Protein AF-A0AA39SVF9-F1 (afdb_monomer)

Radius of gyration: 16.46 Å; Cα contacts (8 Å, |Δi|>4): 107; chains: 1; bounding box: 56×29×40 Å

Structure (mmCIF, N/CA/C/O backbone):
data_AF-A0AA39SVF9-F1
#
_entry.id   AF-A0AA39SVF9-F1
#
loop_
_atom_site.group_PDB
_atom_site.id
_atom_site.type_symbol
_atom_site.label_atom_id
_atom_site.label_alt_id
_atom_site.label_comp_id
_atom_site.label_asym_id
_atom_site.label_entity_id
_atom_site.label_seq_id
_atom_site.pdbx_PDB_ins_code
_atom_site.Cartn_x
_atom_site.Cartn_y
_atom_site.Cartn_z
_atom_site.occupancy
_atom_site.B_iso_or_equiv
_atom_site.auth_seq_id
_atom_site.auth_comp_id
_atom_site.auth_asym_id
_atom_site.auth_atom_id
_atom_site.pdbx_PDB_model_num
ATOM 1 N N . MET A 1 1 ? -4.804 -17.860 -16.500 1.00 37.56 1 MET A N 1
ATOM 2 C CA . MET A 1 1 ? -4.923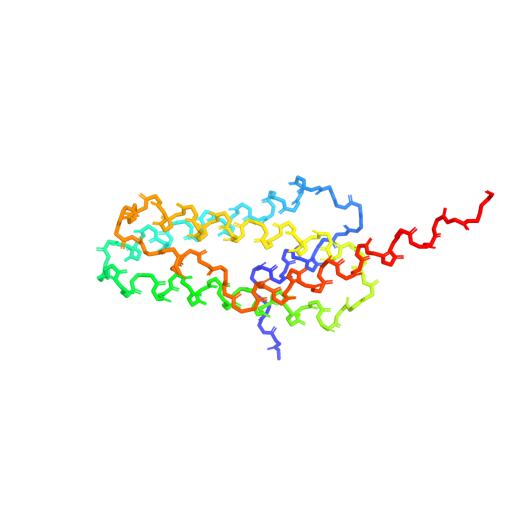 -16.396 -16.674 1.00 37.56 1 MET A CA 1
ATOM 3 C C . MET A 1 1 ? -4.624 -15.770 -15.321 1.00 37.56 1 MET A C 1
ATOM 5 O O . MET A 1 1 ? -5.399 -15.989 -14.403 1.00 37.56 1 MET A O 1
ATOM 9 N N . GLN A 1 2 ? -3.466 -15.131 -15.134 1.00 46.31 2 GLN A N 1
ATOM 10 C CA . GLN A 1 2 ? -3.171 -14.451 -13.866 1.00 46.31 2 GLN A CA 1
ATOM 11 C C . GLN A 1 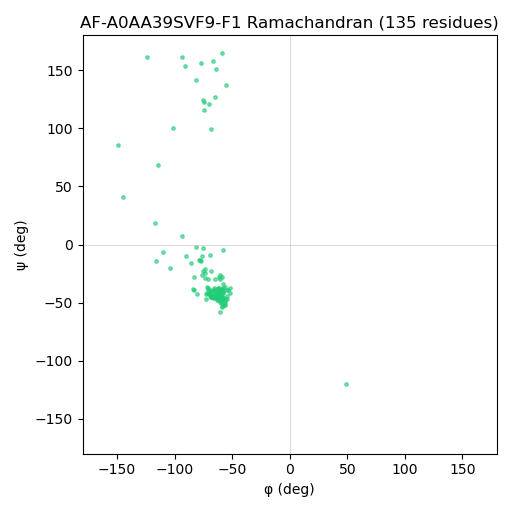2 ? -3.983 -13.152 -13.815 1.00 46.31 2 GLN A C 1
ATOM 13 O O . GLN A 1 2 ? -3.888 -12.330 -14.724 1.00 46.31 2 GLN A O 1
ATOM 18 N N . SER A 1 3 ? -4.819 -12.988 -12.792 1.00 55.19 3 SER A N 1
ATOM 19 C CA . SER A 1 3 ? -5.607 -11.772 -12.582 1.00 55.19 3 SER A CA 1
ATOM 20 C C . SER A 1 3 ? -4.679 -10.611 -12.212 1.00 55.19 3 SER A C 1
ATOM 22 O O . SER A 1 3 ? -4.245 -10.490 -11.070 1.00 55.19 3 SER A O 1
ATOM 24 N N . THR A 1 4 ? -4.338 -9.761 -13.182 1.00 67.31 4 THR A N 1
ATOM 25 C CA . THR A 1 4 ? -3.500 -8.577 -12.948 1.00 67.31 4 THR A CA 1
ATOM 26 C C . THR A 1 4 ? -4.312 -7.490 -12.242 1.00 67.31 4 THR A C 1
ATOM 28 O O . THR A 1 4 ? -5.272 -6.958 -12.809 1.00 67.31 4 THR A O 1
ATOM 31 N N . THR A 1 5 ? -3.925 -7.139 -11.013 1.00 80.81 5 THR A N 1
ATOM 32 C CA . THR A 1 5 ? -4.549 -6.053 -10.241 1.00 80.81 5 THR A CA 1
ATOM 33 C C . THR A 1 5 ? -4.288 -4.690 -10.888 1.00 80.81 5 THR A C 1
ATOM 35 O O . THR A 1 5 ? -3.340 -4.527 -11.660 1.00 80.81 5 THR A O 1
ATOM 38 N N . LYS A 1 6 ? -5.129 -3.685 -10.591 1.00 81.62 6 LYS A N 1
ATOM 39 C CA . LYS A 1 6 ? -4.942 -2.313 -11.111 1.00 81.62 6 LYS A CA 1
ATOM 40 C C . LYS A 1 6 ? -3.544 -1.775 -10.779 1.00 81.62 6 LYS A C 1
ATOM 42 O O . LYS A 1 6 ? -2.917 -1.177 -11.643 1.00 81.62 6 LYS A O 1
ATOM 47 N N . LEU A 1 7 ? -3.041 -2.074 -9.579 1.00 81.88 7 LEU A N 1
ATOM 48 C CA . LEU A 1 7 ? -1.688 -1.736 -9.137 1.00 81.88 7 LEU A CA 1
ATOM 49 C C . LEU A 1 7 ? -0.614 -2.354 -10.043 1.00 81.88 7 LEU A C 1
ATOM 51 O O . LEU A 1 7 ? 0.215 -1.634 -10.593 1.00 81.88 7 LEU A O 1
ATOM 55 N N . LYS A 1 8 ? -0.673 -3.673 -10.272 1.00 81.62 8 LYS A N 1
ATOM 56 C CA . LYS A 1 8 ? 0.269 -4.370 -11.162 1.00 81.62 8 LYS A CA 1
ATOM 57 C C . LYS A 1 8 ? 0.247 -3.804 -12.584 1.00 81.62 8 LYS A C 1
ATOM 59 O O . LYS A 1 8 ? 1.309 -3.621 -13.166 1.00 81.62 8 LYS A O 1
ATOM 64 N N . LYS A 1 9 ? -0.936 -3.475 -13.123 1.00 82.81 9 LYS A N 1
ATOM 65 C CA . LYS A 1 9 ? -1.059 -2.849 -14.454 1.00 82.81 9 LYS A CA 1
ATOM 66 C C . LYS A 1 9 ? -0.378 -1.483 -14.515 1.00 82.81 9 LYS A C 1
ATOM 68 O O . LYS A 1 9 ? 0.381 -1.237 -15.440 1.00 82.81 9 LYS A O 1
ATOM 73 N N . ILE A 1 10 ? -0.589 -0.628 -13.511 1.00 81.12 10 ILE A N 1
ATOM 74 C CA . ILE A 1 10 ? 0.036 0.704 -13.454 1.00 81.12 10 ILE A CA 1
ATOM 75 C C . ILE A 1 10 ? 1.565 0.593 -13.482 1.00 81.12 10 ILE A C 1
ATOM 77 O O . ILE A 1 10 ? 2.218 1.330 -14.221 1.00 81.12 10 ILE A O 1
ATOM 81 N N . ILE A 1 11 ? 2.127 -0.345 -12.712 1.00 79.81 11 ILE A N 1
ATOM 82 C CA . ILE A 1 11 ? 3.576 -0.568 -12.670 1.00 79.81 11 ILE A CA 1
ATOM 83 C C . ILE A 1 11 ? 4.067 -1.146 -14.004 1.00 79.81 11 ILE A C 1
ATOM 85 O O . ILE A 1 11 ? 5.046 -0.651 -14.559 1.00 79.81 11 ILE A O 1
ATOM 89 N N . GLN A 1 12 ? 3.374 -2.139 -14.561 1.00 80.44 12 GLN A N 1
ATOM 90 C CA . GLN A 1 12 ? 3.747 -2.774 -15.825 1.00 80.44 12 GLN A CA 1
ATOM 91 C C . GLN A 1 12 ? 3.712 -1.806 -17.018 1.00 80.44 12 GLN A C 1
ATOM 93 O O . GLN A 1 12 ? 4.608 -1.840 -17.860 1.00 80.44 12 GLN A O 1
ATOM 98 N N . ASP A 1 13 ? 2.717 -0.920 -17.070 1.00 78.62 13 ASP A N 1
ATOM 99 C CA . ASP A 1 13 ? 2.541 0.057 -18.149 1.00 78.62 13 ASP A CA 1
ATOM 100 C C . ASP A 1 13 ? 3.529 1.235 -18.054 1.00 78.62 13 ASP A C 1
ATOM 102 O O . ASP A 1 13 ? 3.510 2.142 -18.900 1.00 78.62 13 ASP A O 1
ATOM 106 N N . SER A 1 14 ? 4.371 1.274 -17.014 1.00 74.06 14 SER A N 1
ATOM 107 C CA . SER A 1 14 ? 5.403 2.296 -16.876 1.00 74.06 14 SER A CA 1
ATOM 108 C C . SER A 1 14 ? 6.574 2.019 -17.822 1.00 74.06 14 SER A C 1
ATOM 110 O O . SER A 1 14 ? 7.169 0.941 -17.839 1.00 74.06 14 SER A O 1
ATOM 112 N N . LYS A 1 15 ? 6.878 3.017 -18.654 1.00 71.44 15 LYS A N 1
ATOM 113 C CA . LYS A 1 15 ? 8.028 3.015 -19.564 1.00 71.44 15 LYS A CA 1
ATOM 114 C C . LYS A 1 15 ? 9.214 3.695 -18.889 1.00 71.44 15 LYS A C 1
ATOM 116 O O . LYS A 1 15 ? 9.037 4.476 -17.963 1.00 71.44 15 LYS A O 1
ATOM 121 N N . GLU A 1 16 ? 10.419 3.467 -19.390 1.00 60.41 16 GLU A N 1
ATOM 122 C CA . GLU A 1 16 ? 11.632 4.118 -18.873 1.00 60.41 16 GLU A CA 1
ATOM 123 C C . GLU A 1 16 ? 11.601 5.650 -19.001 1.00 60.41 16 GLU A C 1
ATOM 125 O O . GLU A 1 16 ? 12.119 6.361 -18.147 1.00 60.41 16 GLU A O 1
ATOM 130 N N . THR A 1 17 ? 10.878 6.164 -19.999 1.00 59.69 17 THR A N 1
ATOM 131 C CA . THR A 1 17 ? 10.641 7.599 -20.214 1.00 59.69 17 THR A CA 1
ATOM 132 C C . THR A 1 17 ? 9.517 8.183 -19.354 1.00 59.69 17 THR A C 1
ATOM 134 O O . THR A 1 17 ? 9.209 9.364 -19.480 1.00 59.69 17 THR A O 1
ATOM 137 N N . CYS A 1 18 ? 8.842 7.366 -18.543 1.00 65.88 18 CYS A N 1
ATOM 138 C CA . CYS A 1 18 ? 7.711 7.791 -17.728 1.00 65.88 18 CYS A CA 1
ATOM 139 C C . CYS A 1 18 ? 8.212 8.709 -16.605 1.00 65.88 18 CYS A C 1
ATOM 141 O O . CYS A 1 18 ? 9.059 8.319 -15.790 1.00 65.88 18 CYS A O 1
ATOM 143 N N . VAL A 1 19 ? 7.702 9.939 -16.561 1.00 72.81 19 VAL A N 1
ATOM 144 C CA . VAL A 1 19 ? 8.053 10.898 -15.509 1.00 72.81 19 VAL A CA 1
ATOM 145 C C . VAL A 1 19 ? 7.283 10.526 -14.237 1.00 72.81 19 VAL A C 1
ATOM 147 O O . VAL A 1 19 ? 6.255 9.852 -14.291 1.00 72.81 19 VAL A O 1
ATOM 150 N N . GLU A 1 20 ? 7.775 10.919 -13.061 1.00 74.44 20 GLU A N 1
ATOM 151 C CA . GLU A 1 20 ? 7.134 10.570 -11.780 1.00 74.44 20 GLU A CA 1
ATOM 152 C C . GLU A 1 20 ? 5.669 11.022 -11.712 1.00 74.44 20 GLU A C 1
ATOM 154 O O . GLU A 1 20 ? 4.813 10.284 -11.223 1.00 74.44 20 GLU A O 1
ATOM 159 N N . SER A 1 21 ? 5.368 12.186 -12.294 1.00 76.19 21 SER A N 1
ATOM 160 C CA . SER A 1 21 ? 4.017 12.737 -12.440 1.00 76.19 21 SER A CA 1
ATOM 161 C C . SER A 1 21 ? 3.066 11.815 -13.207 1.00 76.19 21 SER A C 1
ATOM 163 O O . SER A 1 21 ? 1.878 11.733 -12.893 1.00 76.19 21 SER A O 1
ATOM 165 N N . ASP A 1 22 ? 3.573 11.072 -14.190 1.00 80.00 22 ASP A N 1
ATOM 166 C CA . ASP A 1 22 ? 2.765 10.151 -14.989 1.00 80.00 22 ASP A CA 1
ATOM 167 C C . ASP A 1 22 ? 2.362 8.927 -14.158 1.00 80.00 22 ASP A C 1
ATOM 169 O O . ASP A 1 22 ? 1.242 8.431 -14.261 1.00 80.00 22 ASP A O 1
ATOM 173 N N . ILE A 1 23 ? 3.253 8.453 -13.285 1.00 80.19 23 ILE A N 1
ATOM 174 C CA . ILE A 1 23 ? 2.977 7.321 -12.391 1.00 80.19 23 ILE A CA 1
ATOM 175 C C . ILE A 1 23 ? 2.004 7.758 -11.293 1.00 80.19 23 ILE A C 1
ATOM 177 O O . ILE A 1 23 ? 1.045 7.043 -11.004 1.00 80.19 23 ILE A O 1
ATOM 181 N N . GLN A 1 24 ? 2.195 8.957 -10.737 1.00 81.62 24 GLN A N 1
ATOM 182 C CA . GLN A 1 24 ? 1.272 9.548 -9.766 1.00 81.62 24 GLN A CA 1
ATOM 183 C C . GLN A 1 24 ? -0.135 9.724 -10.349 1.00 81.62 24 GLN A C 1
ATOM 185 O O . GLN A 1 24 ? -1.107 9.280 -9.739 1.00 81.62 24 GLN A O 1
ATOM 190 N N . SER A 1 25 ? -0.259 10.286 -11.557 1.00 84.19 25 SER A N 1
ATOM 191 C CA . SER A 1 25 ? -1.565 10.469 -12.207 1.00 84.19 25 SER A CA 1
ATOM 192 C C . SER A 1 25 ? -2.280 9.139 -12.470 1.00 84.19 25 SER A C 1
ATOM 194 O O . SER A 1 25 ? -3.488 9.037 -12.263 1.00 84.19 25 SER A O 1
ATOM 196 N N . ARG A 1 26 ? -1.543 8.084 -12.840 1.00 83.88 26 ARG A N 1
ATOM 197 C CA . ARG A 1 26 ? -2.097 6.729 -13.018 1.00 83.88 26 ARG A CA 1
ATOM 198 C C . ARG A 1 26 ? -2.487 6.060 -11.703 1.00 83.88 26 ARG A C 1
ATOM 200 O O . ARG A 1 26 ? -3.416 5.255 -11.690 1.00 83.88 26 ARG A O 1
ATOM 207 N N . MET A 1 27 ? -1.800 6.385 -10.610 1.00 87.31 27 MET A N 1
ATOM 208 C CA . MET A 1 27 ? -2.147 5.932 -9.262 1.00 87.31 27 MET A CA 1
ATOM 209 C C . MET A 1 27 ? -3.351 6.678 -8.683 1.00 87.31 27 MET A C 1
ATOM 211 O O . MET A 1 27 ? -4.028 6.117 -7.824 1.00 87.31 27 MET A O 1
ATOM 215 N N . GLN A 1 28 ? -3.670 7.885 -9.161 1.00 86.50 28 GLN A N 1
ATOM 216 C CA . GLN A 1 28 ? -4.739 8.716 -8.600 1.00 86.50 28 GLN A CA 1
ATOM 217 C C . GLN A 1 28 ? -6.106 8.007 -8.527 1.00 86.50 28 GLN A C 1
ATOM 219 O O . GLN A 1 28 ? -6.689 7.982 -7.446 1.00 86.50 28 GLN A O 1
ATOM 224 N N . PRO A 1 29 ? -6.605 7.320 -9.576 1.00 88.38 29 PRO A N 1
ATOM 225 C CA . PRO A 1 29 ? -7.885 6.613 -9.485 1.00 88.38 29 PRO A CA 1
ATOM 226 C C . PRO A 1 29 ? -7.866 5.450 -8.484 1.00 88.38 29 PRO A C 1
ATOM 228 O O . PRO A 1 29 ? -8.899 5.103 -7.912 1.00 88.38 29 PRO A O 1
ATOM 231 N N . LEU A 1 30 ? -6.703 4.816 -8.290 1.00 87.88 30 LEU A N 1
ATOM 232 C CA . LEU A 1 30 ? -6.530 3.773 -7.281 1.00 87.88 30 LEU A CA 1
ATOM 233 C C . LEU A 1 30 ? -6.505 4.386 -5.875 1.00 87.88 30 LEU A C 1
ATOM 235 O O . LEU A 1 30 ? -7.171 3.862 -4.987 1.00 87.88 30 LEU A O 1
ATOM 239 N N . LYS A 1 31 ? -5.803 5.511 -5.699 1.00 89.38 31 LYS A N 1
ATOM 240 C CA . LYS A 1 31 ? -5.769 6.294 -4.459 1.00 89.38 31 LYS A CA 1
ATOM 241 C C . LYS A 1 31 ? -7.174 6.723 -4.043 1.00 89.38 31 LYS A C 1
ATOM 243 O O . LYS A 1 31 ? -7.591 6.400 -2.936 1.00 89.38 31 LYS A O 1
ATOM 248 N N . ASP A 1 32 ? -7.936 7.339 -4.942 1.00 91.50 32 ASP A N 1
ATOM 249 C CA . ASP A 1 32 ? -9.299 7.807 -4.658 1.00 91.50 32 ASP A CA 1
ATOM 250 C C . ASP A 1 32 ? -10.239 6.659 -4.272 1.00 91.50 32 ASP A C 1
ATOM 252 O O . ASP A 1 32 ? -11.075 6.799 -3.378 1.00 91.50 32 ASP A O 1
ATOM 256 N N . LEU A 1 33 ? -10.112 5.507 -4.942 1.00 91.88 33 LEU A N 1
ATOM 257 C CA . LEU A 1 33 ? -10.894 4.316 -4.616 1.00 91.88 33 LEU A CA 1
ATOM 258 C C . LEU A 1 33 ? -10.542 3.779 -3.225 1.00 91.88 33 LEU A C 1
ATOM 260 O O . LEU A 1 33 ? -11.441 3.410 -2.468 1.00 91.88 33 LEU A O 1
ATOM 264 N N . LEU A 1 34 ? -9.251 3.724 -2.893 1.00 91.06 34 LEU A N 1
ATOM 265 C CA . LEU A 1 34 ? -8.791 3.223 -1.602 1.00 91.06 34 LEU A CA 1
ATOM 266 C C . LEU A 1 34 ? -9.208 4.139 -0.462 1.00 91.06 34 LEU A C 1
ATOM 268 O O . LEU A 1 34 ? -9.751 3.633 0.510 1.00 91.06 34 LEU A O 1
ATOM 272 N N . ILE A 1 35 ? -9.047 5.455 -0.611 1.00 92.62 35 ILE A N 1
ATOM 273 C CA . ILE A 1 35 ? -9.485 6.435 0.393 1.00 92.62 35 ILE A CA 1
ATOM 274 C C . ILE A 1 35 ? -10.979 6.255 0.681 1.00 92.62 35 ILE A C 1
ATOM 276 O O . ILE A 1 35 ? -11.348 5.992 1.818 1.00 92.62 35 ILE A O 1
ATOM 280 N N . LYS A 1 36 ? -11.829 6.237 -0.356 1.00 93.81 36 LYS A N 1
ATOM 281 C CA . LYS A 1 36 ? -13.279 6.019 -0.185 1.00 93.81 36 LYS A CA 1
ATOM 282 C C . LYS A 1 36 ? -13.612 4.694 0.499 1.00 93.81 36 LYS A C 1
ATOM 284 O O . LYS A 1 36 ? -14.569 4.615 1.264 1.00 93.81 36 LYS A O 1
ATOM 289 N N . THR A 1 37 ? -12.853 3.644 0.193 1.00 92.62 37 THR A N 1
ATOM 290 C CA . THR A 1 37 ? -13.049 2.323 0.801 1.00 92.62 37 THR A CA 1
ATOM 291 C C . THR A 1 37 ? -12.659 2.344 2.278 1.00 92.62 37 THR A C 1
ATOM 293 O O . THR A 1 37 ? -13.411 1.833 3.101 1.00 92.62 37 THR A O 1
ATOM 296 N N . VAL A 1 38 ? -11.523 2.957 2.618 1.00 93.19 38 VAL A N 1
ATOM 297 C CA . VAL A 1 38 ? -11.037 3.114 3.997 1.00 93.19 38 VAL A CA 1
ATOM 298 C C . VAL A 1 38 ? -12.015 3.959 4.816 1.00 93.19 38 VAL A C 1
ATOM 300 O O . VAL A 1 38 ? -12.439 3.517 5.882 1.00 93.19 38 VAL A O 1
ATOM 303 N N . ASP A 1 39 ? -12.464 5.096 4.284 1.00 93.88 39 ASP A N 1
ATOM 304 C CA . ASP A 1 39 ? -13.472 5.948 4.923 1.00 93.88 39 ASP A CA 1
ATOM 305 C C . ASP A 1 39 ? -14.760 5.173 5.209 1.00 93.88 39 ASP A C 1
ATOM 307 O O . ASP A 1 39 ? -15.300 5.228 6.314 1.00 93.88 39 ASP A O 1
ATOM 311 N N . HIS A 1 40 ? -15.245 4.401 4.231 1.00 94.00 40 HIS A N 1
ATOM 312 C CA . HIS A 1 40 ? -16.447 3.601 4.422 1.00 94.00 40 HIS A CA 1
ATOM 313 C C . HIS A 1 40 ? -16.244 2.511 5.480 1.00 94.00 40 HIS A C 1
ATOM 315 O O . HIS A 1 40 ? -17.077 2.378 6.376 1.00 94.00 40 HIS A O 1
ATOM 321 N N . LEU A 1 41 ? -15.130 1.771 5.424 1.00 93.12 41 LEU A N 1
ATOM 322 C CA . LEU A 1 41 ? -14.801 0.732 6.403 1.00 93.12 41 LEU A CA 1
ATOM 323 C C . LEU A 1 41 ? -14.817 1.281 7.829 1.00 93.12 41 LEU A C 1
ATOM 325 O O . LEU A 1 41 ? -15.427 0.670 8.702 1.00 93.12 41 LEU A O 1
ATOM 329 N N . HIS A 1 42 ? -14.231 2.457 8.049 1.00 93.88 42 HIS A N 1
ATOM 330 C CA . HIS A 1 42 ? -14.201 3.102 9.360 1.00 93.88 42 HIS A CA 1
ATOM 331 C C . HIS A 1 42 ? -15.600 3.368 9.941 1.00 93.88 42 HIS A C 1
ATOM 333 O O . HIS A 1 42 ? -15.774 3.389 11.155 1.00 93.88 42 HIS A O 1
ATOM 339 N N . THR A 1 43 ? -16.614 3.544 9.088 1.00 94.69 43 THR A N 1
ATOM 340 C CA . THR A 1 43 ? -17.996 3.799 9.530 1.00 94.69 43 THR A CA 1
ATOM 341 C C . THR A 1 43 ? -18.808 2.539 9.824 1.00 94.69 43 THR A C 1
ATOM 343 O O . THR A 1 43 ? -19.856 2.640 10.460 1.00 94.69 43 THR A O 1
ATOM 346 N N . VAL A 1 44 ? -18.362 1.364 9.365 1.00 95.94 44 VAL A N 1
ATOM 347 C CA . VAL A 1 44 ? -19.161 0.123 9.413 1.00 95.94 44 VAL A CA 1
ATOM 348 C C . VAL A 1 44 ? -18.566 -0.981 10.287 1.00 95.94 44 VAL A C 1
ATOM 350 O O . VAL A 1 44 ? -19.281 -1.930 10.603 1.00 95.94 44 VAL A O 1
ATOM 353 N N . VAL A 1 45 ? -17.293 -0.887 10.688 1.00 93.38 45 VAL A N 1
ATOM 354 C CA . VAL A 1 45 ? -16.650 -1.873 11.576 1.00 93.38 45 VAL A CA 1
ATOM 355 C C . VAL A 1 45 ? -16.064 -1.230 12.831 1.00 93.38 45 VAL A C 1
ATOM 357 O O . VAL A 1 45 ? -15.805 -0.031 12.875 1.00 93.38 45 VAL A O 1
ATOM 360 N N . GLU A 1 46 ? -15.815 -2.041 13.859 1.00 93.94 46 GLU A N 1
ATOM 361 C CA . GLU A 1 46 ? -15.130 -1.585 15.071 1.00 93.94 46 GLU A CA 1
ATOM 362 C C . GLU A 1 46 ? -13.678 -1.143 14.788 1.00 93.94 46 GLU A C 1
ATOM 364 O O . GLU A 1 46 ? -13.024 -1.730 13.919 1.00 93.94 46 GLU A O 1
ATOM 369 N N . PRO A 1 47 ? -13.109 -0.193 15.562 1.00 92.06 47 PRO A N 1
ATOM 370 C CA . PRO A 1 47 ? -11.774 0.366 15.313 1.00 92.06 47 PRO A CA 1
ATOM 371 C C . PRO A 1 47 ? -10.656 -0.675 15.155 1.00 92.06 47 PRO A C 1
ATOM 373 O O . PRO A 1 47 ? -9.837 -0.579 14.244 1.00 92.06 47 PRO A O 1
ATOM 376 N N . ASN A 1 48 ? -10.646 -1.717 15.992 1.00 91.88 48 ASN A N 1
ATOM 377 C CA . ASN A 1 48 ? -9.639 -2.780 15.907 1.00 91.88 48 ASN A CA 1
ATOM 378 C C . ASN A 1 48 ? -9.779 -3.603 14.617 1.00 91.88 48 ASN A C 1
ATOM 380 O O . ASN A 1 48 ? -8.782 -3.970 13.996 1.00 91.88 48 ASN A O 1
ATOM 384 N N . VAL A 1 49 ? -11.016 -3.876 14.194 1.00 93.81 49 VAL A N 1
ATOM 385 C CA . VAL A 1 49 ? -11.306 -4.596 12.947 1.00 93.81 49 VAL A CA 1
ATOM 386 C C . VAL A 1 49 ? -10.922 -3.735 11.745 1.00 93.81 49 VAL A C 1
ATOM 388 O O . VAL A 1 49 ? -10.308 -4.237 10.806 1.00 93.81 49 VAL A O 1
ATOM 391 N N . PHE A 1 50 ? -11.201 -2.430 11.801 1.00 94.62 50 PHE A N 1
ATOM 392 C CA . PHE A 1 50 ? -10.776 -1.464 10.790 1.00 94.62 50 PHE A CA 1
ATOM 393 C C . PHE A 1 50 ? -9.253 -1.485 10.596 1.00 94.62 50 PHE A C 1
ATOM 395 O O . PHE A 1 50 ? -8.787 -1.651 9.468 1.00 94.62 50 PHE A O 1
ATOM 402 N N . VAL A 1 51 ? -8.475 -1.399 11.683 1.00 94.25 51 VAL A N 1
ATOM 403 C CA . VAL A 1 51 ? -7.003 -1.446 11.622 1.00 94.25 51 VAL A CA 1
ATOM 404 C C . VAL A 1 51 ? -6.519 -2.748 10.988 1.00 94.25 51 VAL A C 1
ATOM 406 O O . VAL A 1 51 ? -5.665 -2.720 10.102 1.00 94.25 51 VAL A O 1
ATOM 409 N N . LEU A 1 52 ? -7.079 -3.894 11.388 1.00 94.69 52 LEU A N 1
ATOM 410 C CA . LEU A 1 52 ? -6.705 -5.193 10.822 1.00 94.69 52 LEU A CA 1
ATOM 411 C C . LEU A 1 52 ? -6.969 -5.265 9.313 1.00 94.69 52 LEU A C 1
ATOM 413 O O . LEU A 1 52 ? -6.110 -5.738 8.569 1.00 94.69 52 LEU A O 1
ATOM 417 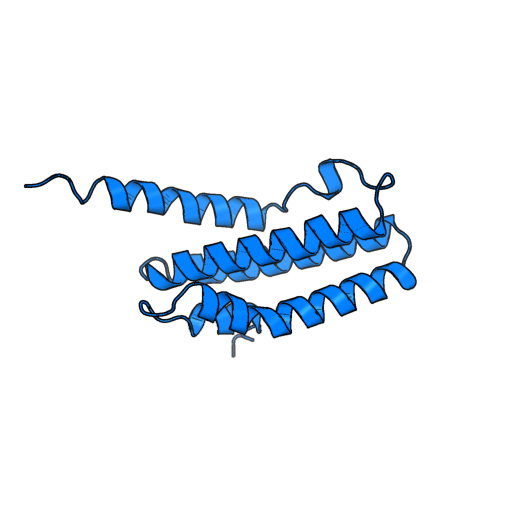N N . ILE A 1 53 ? -8.116 -4.760 8.852 1.00 94.69 53 ILE A N 1
ATOM 418 C CA . ILE A 1 53 ? -8.469 -4.737 7.427 1.00 94.69 53 ILE A CA 1
ATOM 419 C C . ILE A 1 53 ? -7.536 -3.800 6.646 1.00 94.69 53 ILE A C 1
ATOM 421 O O . ILE A 1 53 ? -7.022 -4.187 5.596 1.00 94.69 53 ILE A O 1
ATOM 425 N N . CYS A 1 54 ? -7.264 -2.597 7.157 1.00 94.81 54 CYS A N 1
ATOM 426 C CA . CYS A 1 54 ? -6.343 -1.651 6.523 1.00 94.81 54 CYS A CA 1
ATOM 427 C C . CYS A 1 54 ? -4.927 -2.229 6.410 1.00 94.81 54 CYS A C 1
ATOM 429 O O . CYS A 1 54 ? -4.324 -2.186 5.337 1.00 94.81 54 CYS A O 1
ATOM 431 N N . ARG A 1 55 ? -4.419 -2.848 7.483 1.00 94.69 55 ARG A N 1
ATOM 432 C CA . ARG A 1 55 ? -3.116 -3.529 7.475 1.00 94.69 55 ARG A CA 1
ATOM 433 C C . ARG A 1 55 ? -3.092 -4.711 6.510 1.00 94.69 55 ARG A C 1
ATOM 435 O O . ARG A 1 55 ? -2.088 -4.903 5.827 1.00 94.69 55 ARG A O 1
ATOM 442 N N . PHE A 1 56 ? -4.184 -5.469 6.417 1.00 94.69 56 PHE A N 1
ATOM 443 C CA . PHE A 1 56 ? -4.312 -6.563 5.457 1.00 94.69 56 PHE A CA 1
ATOM 444 C C . PHE A 1 56 ? -4.258 -6.062 4.010 1.00 94.69 56 PHE A C 1
ATOM 446 O O . PHE A 1 56 ? -3.491 -6.598 3.215 1.00 94.69 56 PHE A O 1
ATOM 453 N N . PHE A 1 57 ? -5.005 -5.010 3.659 1.00 93.50 57 PHE A N 1
ATOM 454 C CA . PHE A 1 57 ? -4.944 -4.442 2.310 1.00 93.50 57 PHE A CA 1
ATOM 455 C C . PHE A 1 57 ? -3.565 -3.877 1.978 1.00 93.50 57 PHE A C 1
ATOM 457 O O . PHE A 1 57 ? -3.060 -4.109 0.878 1.00 93.50 57 PHE A O 1
ATOM 464 N N . TRP A 1 58 ? -2.944 -3.177 2.928 1.00 95.25 58 TRP A N 1
ATOM 465 C CA . TRP A 1 58 ? -1.595 -2.646 2.764 1.00 95.25 58 TRP A CA 1
ATOM 466 C C . TRP A 1 58 ? -0.581 -3.766 2.505 1.00 95.25 58 TRP A C 1
ATOM 468 O O . TRP A 1 58 ? 0.204 -3.672 1.560 1.00 95.25 58 TRP A O 1
ATOM 478 N N . ASP A 1 59 ? -0.642 -4.861 3.271 1.00 95.12 59 ASP A N 1
ATOM 479 C CA . ASP A 1 59 ? 0.236 -6.015 3.063 1.00 95.12 59 ASP A CA 1
ATOM 480 C C . ASP A 1 59 ? -0.057 -6.722 1.737 1.00 95.12 59 ASP A C 1
ATOM 482 O O . ASP A 1 59 ? 0.859 -7.025 0.979 1.00 95.12 59 ASP A O 1
ATOM 486 N N . GLN A 1 60 ? -1.328 -6.929 1.392 1.00 93.31 60 GLN A N 1
ATOM 487 C CA . GLN A 1 60 ? -1.696 -7.617 0.157 1.00 93.31 60 GLN A CA 1
ATOM 488 C C . GLN A 1 60 ? -1.219 -6.859 -1.089 1.00 93.31 60 GLN A C 1
ATOM 490 O O . GLN A 1 60 ? -0.769 -7.473 -2.060 1.00 93.31 60 GLN A O 1
ATOM 495 N N . MET A 1 61 ? -1.276 -5.525 -1.063 1.00 92.69 61 MET A N 1
ATOM 496 C CA . MET A 1 61 ? -0.736 -4.689 -2.135 1.00 92.69 61 MET A CA 1
ATOM 497 C C . MET A 1 61 ? 0.793 -4.690 -2.154 1.00 92.69 61 MET A C 1
ATOM 499 O O . MET A 1 61 ? 1.384 -4.732 -3.231 1.00 92.69 61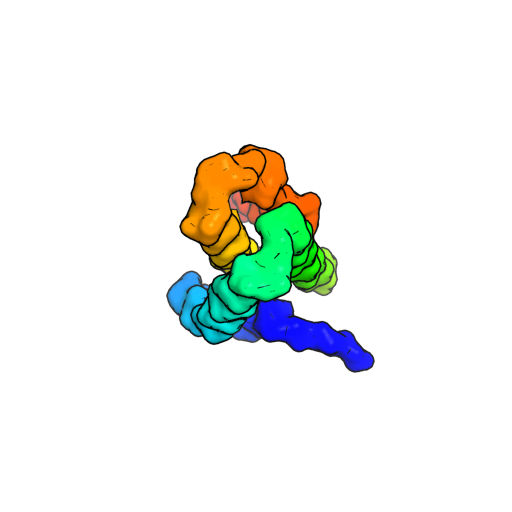 MET A O 1
ATOM 503 N N . GLY A 1 62 ? 1.441 -4.708 -0.987 1.00 92.94 62 GLY A N 1
ATOM 504 C CA . GLY A 1 62 ? 2.887 -4.896 -0.889 1.00 92.94 62 GLY A CA 1
ATOM 505 C C . GLY A 1 62 ? 3.342 -6.222 -1.503 1.00 92.94 62 GLY A C 1
ATOM 506 O O . GLY A 1 62 ? 4.280 -6.234 -2.298 1.00 92.94 62 GLY A O 1
ATOM 507 N N . GLN A 1 63 ? 2.641 -7.323 -1.220 1.00 92.50 63 GLN A N 1
ATOM 508 C CA . GLN A 1 63 ? 2.911 -8.638 -1.816 1.00 92.50 63 GLN A CA 1
ATOM 509 C C . GLN A 1 63 ? 2.743 -8.623 -3.339 1.00 92.50 63 GLN A C 1
ATOM 511 O O . GLN A 1 63 ? 3.541 -9.215 -4.065 1.00 92.50 63 GLN A O 1
ATOM 516 N N . ASP A 1 64 ? 1.727 -7.917 -3.836 1.00 89.50 64 ASP A N 1
ATOM 517 C CA . ASP A 1 64 ? 1.496 -7.751 -5.26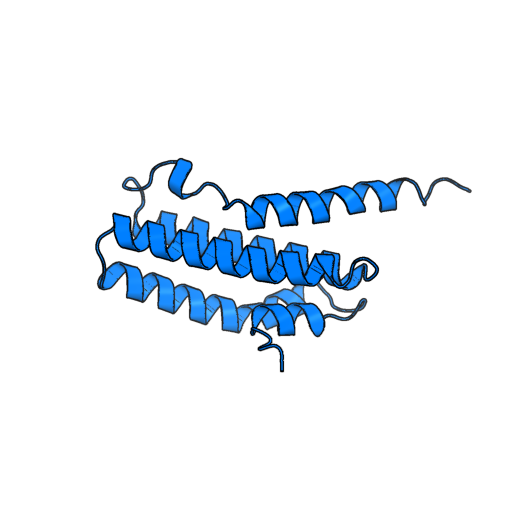8 1.00 89.50 64 ASP A CA 1
ATOM 518 C C . ASP A 1 64 ? 2.672 -7.063 -5.974 1.00 89.50 64 ASP A C 1
ATOM 520 O O . ASP A 1 64 ? 3.057 -7.487 -7.068 1.00 89.50 64 ASP A O 1
ATOM 524 N N . VAL A 1 65 ? 3.244 -6.027 -5.352 1.00 89.88 65 VAL A N 1
ATOM 525 C CA . VAL A 1 65 ? 4.440 -5.333 -5.855 1.00 89.88 65 VAL A CA 1
ATOM 526 C C . VAL A 1 65 ? 5.678 -6.215 -5.725 1.00 89.88 65 VAL A C 1
ATOM 528 O O . VAL A 1 65 ? 6.471 -6.284 -6.662 1.00 89.88 65 VAL A O 1
ATOM 531 N N . LEU A 1 66 ? 5.835 -6.920 -4.603 1.00 89.88 66 LEU A N 1
ATOM 532 C CA . LEU A 1 66 ? 6.970 -7.809 -4.363 1.00 89.88 66 LEU A CA 1
ATOM 533 C C . LEU A 1 66 ? 7.047 -8.905 -5.424 1.00 89.88 66 LEU A C 1
ATOM 535 O O . LEU A 1 66 ? 8.052 -9.017 -6.121 1.00 89.88 66 LEU A O 1
ATOM 539 N N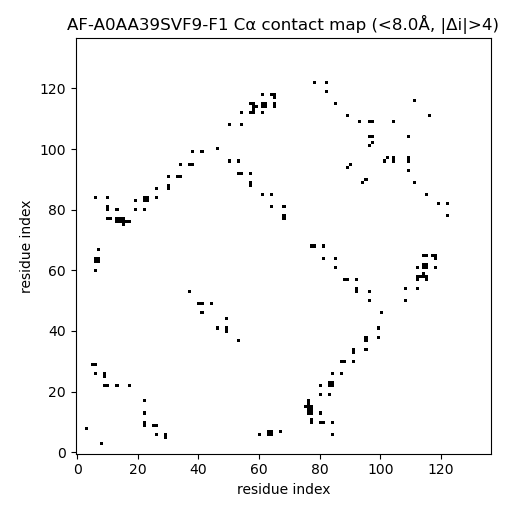 . HIS A 1 67 ? 5.951 -9.640 -5.619 1.00 88.44 67 HIS A N 1
ATOM 540 C CA . HIS A 1 67 ? 5.892 -10.702 -6.616 1.00 88.44 67 HIS A CA 1
ATOM 541 C C . HIS A 1 67 ? 6.152 -10.155 -8.029 1.00 88.44 67 HIS A C 1
ATOM 543 O O . HIS A 1 67 ? 6.836 -10.791 -8.840 1.00 88.44 67 HIS A O 1
ATOM 549 N N . PHE A 1 68 ? 5.637 -8.958 -8.330 1.00 84.81 68 PHE A N 1
ATOM 550 C CA . PHE A 1 68 ? 5.907 -8.299 -9.601 1.00 84.81 68 PHE A CA 1
ATOM 551 C C . PHE A 1 68 ? 7.413 -8.055 -9.797 1.00 84.81 68 PHE A C 1
ATOM 553 O O . PHE A 1 68 ? 7.958 -8.472 -10.821 1.00 84.81 68 PHE A O 1
ATOM 560 N N . LEU A 1 69 ? 8.095 -7.469 -8.807 1.00 85.06 69 LEU A N 1
ATOM 561 C CA . LEU A 1 69 ? 9.535 -7.191 -8.855 1.00 85.06 69 LEU A CA 1
ATOM 562 C C . LEU A 1 69 ? 10.387 -8.466 -8.938 1.00 85.06 69 LEU A C 1
ATOM 564 O O . LEU A 1 69 ? 11.317 -8.528 -9.742 1.00 85.06 69 LEU A O 1
ATOM 568 N N . GLU A 1 70 ? 10.053 -9.504 -8.169 1.00 84.75 70 GLU A N 1
ATOM 569 C CA . GLU A 1 70 ?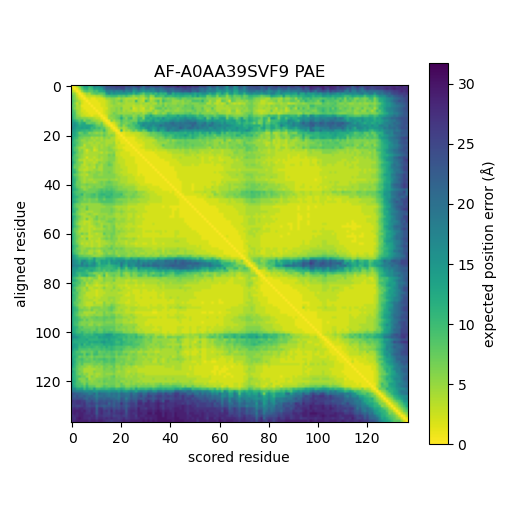 10.749 -10.800 -8.206 1.00 84.75 70 GLU A CA 1
ATOM 570 C C . GLU A 1 70 ? 10.707 -11.438 -9.597 1.00 84.75 70 GLU A C 1
ATOM 572 O O . GLU A 1 70 ? 11.700 -11.993 -10.066 1.00 84.75 70 GLU A O 1
ATOM 577 N N . SER A 1 71 ? 9.572 -11.317 -10.291 1.00 78.25 71 SER A N 1
ATOM 578 C CA . SER A 1 71 ? 9.386 -11.896 -11.624 1.00 78.25 71 SER A CA 1
ATOM 579 C C . SER A 1 71 ? 10.079 -11.120 -12.753 1.00 78.25 71 SER A C 1
ATOM 581 O O . SER A 1 71 ? 10.111 -11.598 -13.890 1.00 78.25 71 SER A O 1
ATOM 583 N N . LYS A 1 72 ? 10.598 -9.914 -12.474 1.00 70.56 72 LYS A N 1
ATOM 584 C CA . LYS A 1 72 ? 10.996 -8.924 -13.488 1.00 70.56 72 LYS A CA 1
ATOM 585 C C . LYS A 1 72 ? 12.236 -8.096 -13.105 1.00 70.56 72 LYS A C 1
ATOM 587 O O . LYS A 1 72 ? 12.317 -6.900 -13.387 1.00 70.56 72 LYS A O 1
ATOM 592 N N . ARG A 1 73 ? 13.225 -8.770 -12.520 1.00 66.38 73 ARG A N 1
ATOM 593 C CA . ARG A 1 73 ? 14.429 -8.228 -11.859 1.00 66.38 73 ARG A CA 1
ATOM 594 C C . ARG A 1 73 ? 15.369 -7.325 -12.685 1.00 66.38 73 ARG A C 1
ATOM 596 O O . ARG A 1 73 ? 16.317 -6.798 -12.124 1.00 66.38 73 ARG A O 1
ATOM 603 N N . GLU A 1 74 ? 15.137 -7.134 -13.984 1.00 66.19 74 GLU A N 1
ATOM 604 C CA . GLU A 1 74 ? 16.082 -6.459 -14.899 1.00 66.19 74 GLU A CA 1
ATOM 605 C C . GLU A 1 74 ? 15.622 -5.074 -15.398 1.00 66.19 74 GLU A C 1
ATOM 607 O O . GLU A 1 74 ? 16.386 -4.374 -16.055 1.00 66.19 74 GLU A O 1
ATOM 612 N N . ASN A 1 75 ? 14.393 -4.632 -15.101 1.00 70.50 75 ASN A N 1
ATOM 613 C CA . ASN A 1 75 ? 13.859 -3.381 -15.663 1.00 70.50 75 ASN A CA 1
ATOM 614 C C . ASN A 1 75 ? 13.927 -2.215 -14.671 1.00 70.50 75 ASN A C 1
ATOM 616 O O . ASN A 1 75 ? 13.043 -2.053 -13.831 1.00 70.50 75 ASN A O 1
ATOM 620 N N . SER A 1 76 ? 14.933 -1.353 -14.825 1.00 72.38 76 SER A N 1
ATOM 621 C CA . SER A 1 76 ? 15.158 -0.158 -13.990 1.00 72.38 76 SER A CA 1
ATOM 622 C C . SER A 1 76 ? 13.923 0.757 -13.868 1.00 72.38 76 SER A C 1
ATOM 624 O O . SER A 1 76 ? 13.595 1.257 -12.787 1.00 72.38 76 SER A O 1
ATOM 626 N N . SER A 1 77 ? 13.156 0.905 -14.953 1.00 72.19 77 SER A N 1
ATOM 627 C CA . SER A 1 77 ? 11.908 1.683 -14.983 1.00 72.19 77 SER A CA 1
ATOM 628 C C . SER A 1 77 ? 10.855 1.174 -13.990 1.00 72.19 77 SER A C 1
ATOM 630 O O . SER A 1 77 ? 10.192 1.961 -13.312 1.00 72.19 77 SER A O 1
ATOM 632 N N . TRP A 1 78 ? 10.741 -0.144 -13.834 1.00 81.44 78 TRP A N 1
ATOM 633 C CA . TRP A 1 78 ? 9.785 -0.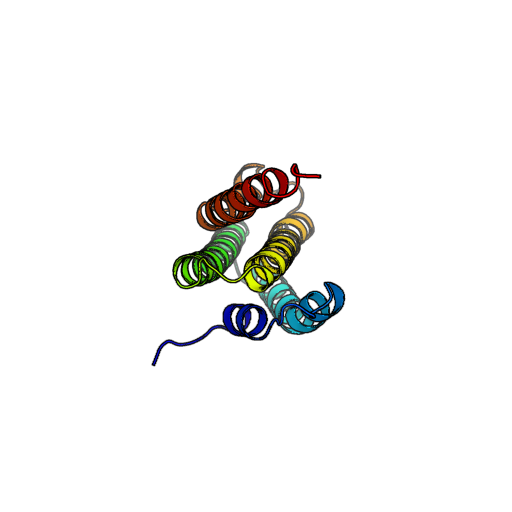777 -12.933 1.00 81.44 78 TRP A CA 1
ATOM 634 C C . TRP A 1 78 ? 10.177 -0.645 -11.467 1.00 81.44 78 TRP A C 1
ATOM 636 O O . TRP A 1 78 ? 9.292 -0.546 -10.616 1.00 81.44 78 TRP A O 1
ATOM 646 N N . TYR A 1 79 ? 11.470 -0.556 -11.161 1.00 83.56 79 TYR A N 1
ATOM 647 C CA . TYR A 1 79 ? 11.949 -0.250 -9.813 1.00 83.56 79 TYR A CA 1
ATOM 648 C C . TYR A 1 79 ? 11.568 1.169 -9.392 1.00 83.56 79 TYR A C 1
ATOM 650 O O . TYR A 1 79 ? 11.059 1.371 -8.286 1.00 83.56 79 TYR A O 1
ATOM 658 N N . LYS A 1 80 ? 11.745 2.148 -10.288 1.00 83.62 80 LYS A N 1
ATOM 659 C CA . LYS A 1 80 ? 11.321 3.533 -10.044 1.00 83.62 80 LYS A CA 1
ATOM 660 C C . LYS A 1 80 ? 9.810 3.615 -9.812 1.00 83.62 80 LYS A C 1
ATOM 662 O O . LYS A 1 80 ? 9.371 4.172 -8.807 1.00 83.62 80 LYS A O 1
ATOM 667 N N . SER A 1 81 ? 9.017 2.999 -10.685 1.00 84.62 81 SER A N 1
ATOM 668 C CA . SER A 1 81 ? 7.555 2.998 -10.565 1.00 84.62 81 SER A CA 1
ATOM 669 C C . SER A 1 81 ? 7.054 2.269 -9.328 1.00 84.62 81 SER A C 1
ATOM 671 O O . SER A 1 81 ? 6.144 2.754 -8.660 1.00 84.62 81 SER A O 1
ATOM 673 N N . SER A 1 82 ? 7.678 1.147 -8.974 1.00 88.00 82 SER A N 1
ATOM 674 C CA . SER A 1 82 ? 7.340 0.403 -7.759 1.00 88.00 82 SER A CA 1
ATOM 675 C C . SER A 1 82 ? 7.664 1.205 -6.501 1.00 88.00 82 SER A C 1
ATOM 677 O O . SER A 1 82 ? 6.876 1.198 -5.561 1.00 88.00 82 SER A O 1
ATOM 679 N N . ARG A 1 83 ? 8.771 1.963 -6.491 1.00 88.50 83 ARG A N 1
ATOM 680 C CA . ARG A 1 83 ? 9.111 2.863 -5.378 1.00 88.50 83 ARG A CA 1
ATOM 681 C C . ARG A 1 83 ? 8.046 3.937 -5.168 1.00 88.50 83 ARG A C 1
ATOM 683 O O . ARG A 1 83 ? 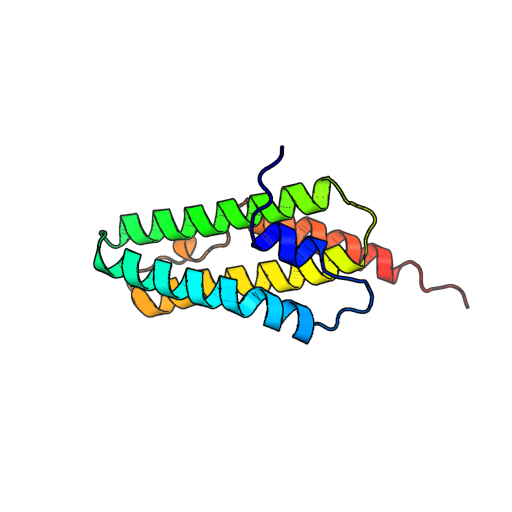7.615 4.147 -4.038 1.00 88.50 83 ARG A O 1
ATOM 690 N N . ILE A 1 84 ? 7.604 4.580 -6.247 1.00 87.81 84 ILE A N 1
ATOM 691 C CA . ILE A 1 84 ? 6.552 5.604 -6.187 1.00 87.81 84 ILE A CA 1
ATOM 692 C C . ILE A 1 84 ? 5.231 4.979 -5.727 1.00 87.81 84 ILE A C 1
ATOM 694 O O . ILE A 1 84 ? 4.577 5.515 -4.837 1.00 87.81 84 ILE A O 1
ATOM 698 N N . ALA A 1 85 ? 4.865 3.819 -6.279 1.00 90.12 85 ALA A N 1
ATOM 699 C CA . ALA A 1 85 ? 3.645 3.116 -5.904 1.00 90.12 85 ALA A CA 1
ATOM 700 C C . ALA A 1 85 ? 3.624 2.752 -4.410 1.00 90.12 85 ALA A C 1
ATOM 702 O O . ALA A 1 85 ? 2.637 3.035 -3.738 1.00 90.12 85 ALA A O 1
ATOM 703 N N . VAL A 1 86 ? 4.717 2.200 -3.871 1.00 91.81 86 VAL A N 1
ATOM 704 C CA . VAL A 1 86 ? 4.839 1.880 -2.437 1.00 91.81 86 VAL A CA 1
ATOM 705 C C . VAL A 1 86 ? 4.720 3.133 -1.577 1.00 91.81 86 VAL A C 1
ATOM 707 O O . VAL A 1 86 ? 3.967 3.120 -0.610 1.00 91.81 86 VAL A O 1
ATOM 710 N N . SER A 1 87 ? 5.370 4.234 -1.965 1.00 91.19 87 SER A N 1
ATOM 711 C CA . SER A 1 87 ? 5.259 5.502 -1.234 1.00 91.19 87 SER A CA 1
ATOM 712 C C . SER A 1 87 ? 3.817 6.015 -1.167 1.00 91.19 87 SER A C 1
ATOM 714 O O . SER A 1 87 ? 3.402 6.532 -0.135 1.00 91.19 87 SER A O 1
ATOM 716 N N . ILE A 1 88 ? 3.048 5.867 -2.250 1.00 90.62 88 ILE A N 1
ATOM 717 C CA . ILE A 1 88 ? 1.635 6.265 -2.288 1.00 90.62 88 ILE A CA 1
ATOM 718 C C . ILE A 1 88 ? 0.786 5.347 -1.402 1.00 90.62 88 ILE A C 1
ATOM 720 O O . ILE A 1 88 ? -0.114 5.828 -0.721 1.00 90.62 88 ILE A O 1
ATOM 724 N N . LEU A 1 89 ? 1.056 4.038 -1.384 1.00 92.56 89 LEU A N 1
ATOM 725 C CA . LEU A 1 89 ? 0.356 3.107 -0.492 1.00 92.56 89 LEU A CA 1
ATOM 726 C C . LEU A 1 89 ? 0.608 3.445 0.979 1.00 92.56 89 LEU A C 1
ATOM 728 O O . LEU A 1 89 ? -0.335 3.461 1.766 1.00 92.56 89 LEU A O 1
ATOM 732 N N . ASP A 1 90 ? 1.857 3.752 1.328 1.00 92.31 90 ASP A N 1
ATOM 733 C CA . ASP A 1 90 ? 2.232 4.154 2.681 1.00 92.31 90 ASP A CA 1
ATOM 734 C C . ASP A 1 90 ? 1.504 5.434 3.098 1.00 92.31 90 ASP A C 1
ATOM 736 O O . ASP A 1 90 ? 0.933 5.487 4.184 1.00 92.31 90 ASP A O 1
ATOM 740 N N . GLU A 1 91 ? 1.466 6.438 2.216 1.00 91.31 91 GLU A N 1
ATOM 741 C CA . GLU A 1 91 ? 0.709 7.673 2.435 1.00 91.31 91 GLU A CA 1
ATOM 742 C C . GLU A 1 91 ? -0.783 7.376 2.643 1.00 91.31 91 GLU A C 1
ATOM 744 O O . GLU A 1 91 ? -1.373 7.845 3.609 1.00 91.31 91 GLU A O 1
ATOM 749 N N . ILE A 1 92 ? -1.405 6.557 1.787 1.00 91.12 92 ILE A N 1
ATOM 750 C CA . ILE A 1 92 ? -2.832 6.231 1.907 1.00 91.12 92 ILE A CA 1
ATOM 751 C C . ILE A 1 92 ? -3.113 5.552 3.243 1.00 91.12 92 ILE A C 1
ATOM 753 O O . ILE A 1 92 ? -3.935 6.038 4.011 1.00 91.12 92 ILE A O 1
ATOM 757 N N . PHE A 1 93 ? -2.460 4.431 3.541 1.00 93.50 93 PHE A N 1
ATOM 758 C CA . PHE A 1 93 ? -2.832 3.648 4.713 1.00 93.50 93 PHE A CA 1
ATOM 759 C C . PHE A 1 93 ? -2.395 4.328 6.009 1.00 93.50 93 PHE A C 1
ATOM 761 O O . PHE A 1 93 ? -3.214 4.457 6.917 1.00 93.50 93 PHE A O 1
ATOM 768 N N . ALA A 1 94 ? -1.155 4.817 6.102 1.00 93.00 94 ALA A N 1
ATOM 769 C CA . ALA A 1 94 ? -0.684 5.452 7.329 1.00 93.00 94 ALA A CA 1
ATOM 770 C C . ALA A 1 94 ? -1.424 6.769 7.600 1.00 93.00 94 ALA A C 1
ATOM 772 O O . ALA A 1 94 ? -1.895 6.972 8.719 1.00 93.00 94 ALA A O 1
ATOM 773 N N . SER A 1 95 ? -1.586 7.643 6.597 1.00 92.25 95 SER A N 1
ATOM 774 C CA . SER A 1 95 ? -2.257 8.929 6.815 1.00 92.25 95 SER A CA 1
ATOM 775 C C . SER A 1 95 ? -3.756 8.771 7.041 1.00 92.25 95 SER A C 1
ATOM 777 O O . SER A 1 95 ? -4.277 9.442 7.925 1.00 92.25 95 SER A O 1
ATOM 779 N N . GLN A 1 96 ? -4.452 7.878 6.325 1.00 92.50 96 GLN A N 1
ATOM 780 C CA . GLN A 1 96 ? -5.893 7.685 6.544 1.00 92.50 96 GLN A CA 1
ATOM 781 C C . GLN A 1 96 ? -6.183 7.031 7.895 1.00 92.50 96 GLN A C 1
ATOM 783 O O . GLN A 1 96 ? -7.064 7.494 8.615 1.00 92.50 96 GLN A O 1
ATOM 788 N N . MET A 1 97 ? -5.416 6.007 8.294 1.00 93.50 97 MET A N 1
ATOM 789 C CA . MET A 1 97 ? -5.567 5.432 9.633 1.00 93.50 97 MET A CA 1
ATOM 790 C C . MET A 1 97 ? -5.314 6.503 10.702 1.00 93.50 97 MET A C 1
ATOM 792 O O . MET A 1 97 ? -6.151 6.681 11.587 1.00 93.50 97 MET A O 1
ATOM 796 N N . GLN A 1 98 ? -4.217 7.263 10.586 1.00 93.56 98 GLN A N 1
ATOM 797 C CA . GLN A 1 98 ? -3.886 8.332 11.533 1.00 93.56 98 GLN A CA 1
ATOM 798 C C . GLN A 1 98 ? -4.962 9.421 11.592 1.00 93.56 98 GLN A C 1
ATOM 800 O O . GLN A 1 98 ? -5.290 9.897 12.676 1.00 93.56 98 GLN A O 1
ATOM 805 N N . GLN A 1 99 ? -5.520 9.816 10.448 1.00 93.62 99 GLN A N 1
ATOM 806 C CA . GLN A 1 99 ? -6.561 10.837 10.366 1.00 93.62 99 GLN A CA 1
ATOM 807 C C . GLN A 1 99 ? -7.870 10.378 11.020 1.00 93.62 99 GLN A C 1
ATOM 809 O O . GLN A 1 99 ? -8.521 11.174 11.694 1.00 93.62 99 GLN A O 1
ATOM 814 N N . LEU A 1 100 ? -8.264 9.118 10.814 1.00 92.75 100 LEU A N 1
ATOM 815 C CA . LEU A 1 100 ? -9.561 8.602 11.256 1.00 92.75 100 LEU A CA 1
ATOM 816 C C . LEU A 1 100 ? -9.559 8.166 12.726 1.00 92.75 100 LEU A C 1
ATOM 818 O O . LEU A 1 100 ? -10.528 8.418 13.438 1.00 92.75 100 LEU A O 1
ATOM 822 N N . LEU A 1 101 ? -8.471 7.548 13.192 1.00 91.69 101 LEU A N 1
ATOM 823 C CA . LEU A 1 101 ? -8.379 7.002 14.550 1.00 91.69 101 LEU A CA 1
ATOM 824 C C . LEU A 1 101 ? -7.536 7.849 15.509 1.00 91.69 101 LEU A C 1
ATOM 826 O O . LEU A 1 101 ? -7.700 7.732 16.725 1.00 91.69 101 LEU A O 1
ATOM 830 N N . GLY A 1 102 ? -6.652 8.711 14.999 1.00 90.75 102 GLY A N 1
ATOM 831 C CA . GLY A 1 102 ? -5.839 9.623 15.804 1.00 90.75 102 GLY A CA 1
ATOM 832 C C . GLY A 1 102 ? -5.146 8.928 16.977 1.00 90.75 102 GLY A C 1
ATOM 833 O O . GLY A 1 102 ? -4.386 7.980 16.802 1.00 90.75 102 GLY A O 1
ATOM 834 N N . ASN A 1 103 ? -5.448 9.385 18.193 1.00 89.62 103 ASN A N 1
ATOM 835 C CA . ASN A 1 103 ? -4.845 8.880 19.432 1.00 89.62 103 ASN A CA 1
ATOM 836 C C . ASN A 1 103 ? -5.268 7.447 19.808 1.00 89.62 103 ASN A C 1
ATOM 838 O O . ASN A 1 103 ? -4.722 6.893 20.758 1.00 89.62 103 ASN A O 1
ATOM 842 N N . ALA A 1 104 ? -6.250 6.855 19.119 1.00 87.88 104 ALA A N 1
ATOM 843 C CA . ALA A 1 104 ? -6.654 5.469 19.350 1.00 87.88 104 ALA A CA 1
ATOM 844 C C . ALA A 1 104 ? -5.697 4.451 18.702 1.00 87.88 104 ALA A C 1
ATOM 846 O O . ALA A 1 104 ? -5.769 3.265 19.020 1.00 87.88 104 ALA A O 1
ATOM 847 N N . LEU A 1 105 ? -4.804 4.898 17.810 1.00 90.62 105 LEU A N 1
ATOM 848 C CA . LEU A 1 105 ? -3.798 4.045 17.181 1.00 90.62 105 LEU A CA 1
ATOM 849 C C . LEU A 1 105 ? -2.584 3.832 18.072 1.00 90.62 105 LEU A C 1
ATOM 851 O O . LEU A 1 105 ? -2.084 4.753 18.717 1.00 90.62 105 LEU A O 1
ATOM 855 N N . GLN A 1 106 ? -2.056 2.614 18.035 1.00 90.12 106 GLN A N 1
ATOM 856 C CA . GLN A 1 106 ? -0.749 2.306 18.595 1.00 90.12 106 GLN A CA 1
ATOM 857 C C . GLN A 1 106 ? 0.325 2.488 17.519 1.00 90.12 106 GLN A C 1
ATOM 859 O O . GLN A 1 106 ? 0.076 2.293 16.332 1.00 90.12 106 GLN A O 1
ATOM 864 N N . GLU A 1 107 ? 1.560 2.783 17.926 1.00 87.06 107 GLU A N 1
ATOM 865 C CA . GLU A 1 107 ? 2.691 2.945 16.998 1.00 87.06 107 GLU A CA 1
ATOM 866 C C . GLU A 1 107 ? 2.872 1.723 16.074 1.00 87.06 107 GLU A C 1
ATOM 868 O O . GLU A 1 107 ? 3.083 1.860 14.869 1.00 87.06 107 GLU A O 1
ATOM 873 N N . LYS A 1 108 ? 2.672 0.516 16.618 1.00 89.44 108 LYS A N 1
ATOM 874 C CA . LYS A 1 108 ? 2.715 -0.750 15.868 1.00 89.44 108 LYS A CA 1
ATOM 875 C C . LYS A 1 108 ? 1.670 -0.840 14.745 1.00 89.44 108 LYS A C 1
ATOM 877 O O . LYS A 1 108 ? 1.871 -1.577 13.783 1.00 89.44 108 LYS A O 1
ATOM 882 N N . ASP A 1 109 ? 0.548 -0.128 14.867 1.00 90.00 109 ASP A N 1
ATOM 883 C CA . ASP A 1 109 ? -0.559 -0.197 13.908 1.00 90.00 109 ASP A CA 1
ATOM 884 C C . ASP A 1 109 ? -0.220 0.573 12.625 1.00 90.00 109 ASP A C 1
ATOM 886 O O . ASP A 1 109 ? -0.675 0.199 11.542 1.00 90.00 109 ASP A O 1
ATOM 890 N N . LEU A 1 110 ? 0.656 1.577 12.736 1.00 90.25 110 LEU A N 1
ATOM 891 C CA . LEU A 1 110 ? 1.202 2.361 11.626 1.00 90.25 110 LEU A CA 1
ATOM 892 C C . LEU A 1 110 ? 2.490 1.768 11.047 1.00 90.25 110 LEU A C 1
ATOM 894 O O . LEU A 1 110 ? 2.963 2.213 10.001 1.00 90.25 110 LEU A O 1
ATOM 898 N N . GLU A 1 111 ? 3.071 0.768 11.709 1.00 91.81 111 GLU A N 1
ATOM 899 C CA . GLU A 1 111 ? 4.287 0.131 11.228 1.00 91.81 111 GLU A CA 1
ATOM 900 C C . GLU A 1 111 ? 4.017 -0.581 9.889 1.00 91.81 111 GLU A C 1
ATOM 902 O O . GLU A 1 111 ? 3.106 -1.420 9.827 1.00 91.81 111 GLU A O 1
ATOM 907 N N . PRO A 1 112 ? 4.811 -0.314 8.831 1.00 90.81 112 PRO A N 1
ATOM 908 C CA . PRO A 1 112 ? 4.613 -0.939 7.532 1.00 90.81 112 PRO A CA 1
ATOM 909 C C . PRO A 1 112 ? 4.605 -2.473 7.626 1.00 90.81 112 PRO A C 1
ATOM 911 O O . PRO A 1 112 ? 5.468 -3.049 8.307 1.00 90.81 112 PRO A O 1
ATOM 914 N N . PRO A 1 113 ? 3.682 -3.158 6.929 1.00 94.19 113 PRO A N 1
ATOM 915 C CA . PRO A 1 113 ? 3.644 -4.613 6.889 1.00 94.19 113 PRO A CA 1
ATOM 916 C C . PRO A 1 113 ? 4.927 -5.246 6.339 1.00 94.19 113 PRO A C 1
ATOM 918 O O . PRO A 1 113 ? 5.765 -4.594 5.706 1.00 94.19 113 PRO A O 1
ATOM 921 N N . ARG A 1 114 ? 5.081 -6.556 6.567 1.00 93.56 114 ARG A N 1
ATOM 922 C CA . ARG A 1 114 ? 6.286 -7.310 6.188 1.00 93.56 114 ARG A CA 1
ATOM 923 C C . ARG A 1 114 ? 6.592 -7.182 4.697 1.00 93.56 114 ARG A C 1
ATOM 925 O O . ARG A 1 114 ? 7.738 -6.904 4.350 1.00 93.56 114 ARG A O 1
ATOM 932 N N . SER A 1 115 ? 5.585 -7.344 3.841 1.00 92.31 115 SER A N 1
ATOM 933 C CA . SER A 1 115 ? 5.768 -7.269 2.389 1.00 92.31 115 SER A CA 1
ATOM 934 C C . SER A 1 115 ? 6.296 -5.904 1.939 1.00 92.31 115 SER A C 1
ATOM 936 O O . SER A 1 115 ? 7.226 -5.834 1.144 1.00 92.31 115 SER A O 1
ATOM 938 N N . ILE A 1 116 ? 5.789 -4.810 2.511 1.00 93.38 116 ILE A N 1
ATOM 939 C CA . ILE A 1 116 ? 6.230 -3.444 2.203 1.00 93.38 116 ILE A CA 1
ATOM 940 C C . ILE A 1 116 ? 7.688 -3.231 2.608 1.00 93.38 116 ILE A C 1
ATOM 942 O O . ILE A 1 116 ? 8.476 -2.680 1.836 1.00 93.38 116 ILE A O 1
ATOM 946 N N . LYS A 1 117 ? 8.082 -3.699 3.798 1.00 92.56 117 LYS A N 1
ATOM 947 C CA . LYS A 1 117 ? 9.483 -3.643 4.245 1.00 92.56 117 LYS A CA 1
ATOM 948 C C . LYS A 1 117 ? 10.409 -4.423 3.312 1.00 92.56 117 LYS A C 1
ATOM 950 O O . LYS A 1 117 ? 11.511 -3.964 3.014 1.00 92.56 117 LYS A O 1
ATOM 955 N N . GLU A 1 118 ? 9.958 -5.575 2.835 1.00 92.06 118 GLU A N 1
ATOM 956 C CA . GLU A 1 118 ? 10.711 -6.422 1.914 1.00 92.06 118 GLU A CA 1
ATOM 957 C C . GLU A 1 118 ? 10.868 -5.772 0.535 1.00 92.06 118 GLU A C 1
ATOM 959 O O . GLU A 1 118 ? 11.989 -5.671 0.031 1.00 92.06 118 GLU A O 1
ATOM 964 N N . VAL A 1 119 ? 9.787 -5.202 -0.009 1.00 90.75 119 VAL A N 1
ATOM 965 C CA . VAL A 1 119 ? 9.839 -4.400 -1.238 1.00 90.75 119 VAL A CA 1
ATOM 966 C C . VAL A 1 119 ? 10.826 -3.246 -1.079 1.00 90.75 119 VAL A C 1
ATOM 968 O O . VAL A 1 119 ? 11.705 -3.077 -1.920 1.00 90.75 119 VAL A O 1
ATOM 971 N N . ARG A 1 120 ? 10.762 -2.483 0.020 1.00 89.50 120 ARG A N 1
ATOM 972 C CA . ARG A 1 120 ? 11.724 -1.399 0.288 1.00 89.50 120 ARG A CA 1
ATOM 973 C C . ARG A 1 120 ? 13.165 -1.912 0.321 1.00 89.50 120 ARG A C 1
ATOM 975 O O . ARG A 1 120 ? 14.041 -1.273 -0.252 1.00 89.50 120 ARG A O 1
ATOM 982 N N . SER A 1 121 ? 13.420 -3.068 0.937 1.00 88.88 121 SER A N 1
ATOM 983 C CA . SER A 1 121 ? 14.754 -3.682 0.947 1.00 88.88 121 SER A CA 1
ATOM 984 C C . SER A 1 121 ? 15.245 -4.002 -0.468 1.00 88.88 121 SER A C 1
ATOM 986 O O . SER A 1 121 ? 16.377 -3.661 -0.813 1.00 88.88 121 SER A O 1
ATOM 988 N N . MET A 1 122 ? 14.390 -4.594 -1.307 1.00 87.75 122 MET A N 1
ATOM 989 C CA . MET A 1 122 ? 14.706 -4.897 -2.706 1.00 87.75 122 MET A CA 1
ATOM 990 C C . MET A 1 122 ? 14.985 -3.621 -3.511 1.00 87.75 122 MET A C 1
ATOM 992 O O . MET A 1 122 ? 16.001 -3.530 -4.192 1.00 87.75 122 MET A O 1
ATOM 996 N N . LEU A 1 123 ? 14.148 -2.593 -3.347 1.00 83.31 123 LEU A N 1
ATOM 997 C CA . LEU A 1 123 ? 14.294 -1.298 -4.016 1.00 83.31 123 LEU A CA 1
ATOM 998 C C . LEU A 1 123 ? 15.509 -0.480 -3.533 1.00 83.31 123 LEU A C 1
ATOM 1000 O O . LEU A 1 123 ? 15.960 0.416 -4.252 1.00 83.31 123 LEU A O 1
ATOM 1004 N N . CYS A 1 124 ? 16.020 -0.732 -2.322 1.00 76.06 124 CYS A N 1
ATOM 1005 C CA . CYS A 1 124 ? 17.222 -0.089 -1.782 1.00 76.06 124 CYS A CA 1
ATOM 1006 C C . CYS A 1 124 ? 18.514 -0.779 -2.239 1.00 76.06 124 CYS A C 1
ATOM 1008 O O . CYS A 1 124 ? 19.485 -0.083 -2.539 1.00 76.06 124 CYS A O 1
ATOM 1010 N N . LYS A 1 125 ? 18.535 -2.115 -2.340 1.00 63.16 125 LYS A N 1
ATOM 1011 C CA . LYS A 1 125 ? 19.719 -2.879 -2.779 1.00 63.16 125 LYS A CA 1
ATOM 1012 C C . LYS A 1 125 ? 20.198 -2.467 -4.177 1.00 63.16 125 LYS A C 1
ATOM 1014 O O . LYS A 1 125 ? 21.393 -2.270 -4.371 1.00 63.16 125 LYS A O 1
ATOM 1019 N N . ASP A 1 126 ? 19.281 -2.210 -5.106 1.00 54.22 126 ASP A N 1
ATOM 1020 C CA . ASP A 1 126 ? 19.644 -1.817 -6.477 1.00 54.22 126 ASP A CA 1
ATOM 1021 C C . ASP A 1 126 ? 20.095 -0.349 -6.612 1.00 54.22 126 ASP A C 1
ATOM 1023 O O . ASP A 1 126 ? 20.750 0.017 -7.586 1.00 54.22 126 ASP A O 1
ATOM 1027 N N . SER A 1 127 ? 19.852 0.498 -5.601 1.00 49.62 127 SER A N 1
ATOM 1028 C CA . SER A 1 127 ? 20.384 1.872 -5.591 1.00 49.62 127 SER A CA 1
ATOM 1029 C C . SER A 1 127 ? 21.890 1.947 -5.307 1.00 49.62 127 SER A C 1
ATOM 1031 O O . SER A 1 127 ? 22.529 2.936 -5.665 1.00 49.62 127 SER A O 1
ATOM 1033 N N . VAL A 1 128 ? 22.459 0.900 -4.695 1.00 45.59 128 VAL A N 1
ATOM 1034 C CA . VAL A 1 128 ? 23.903 0.781 -4.436 1.00 45.59 128 VAL A CA 1
ATOM 1035 C C . VAL A 1 128 ? 24.629 0.307 -5.699 1.00 45.59 128 VAL A C 1
ATOM 1037 O O . VAL A 1 128 ? 25.618 0.919 -6.088 1.00 45.59 128 VAL A O 1
ATOM 1040 N N . ASN A 1 129 ? 24.068 -0.673 -6.419 1.00 43.50 129 ASN A N 1
ATOM 1041 C CA . ASN A 1 129 ? 24.626 -1.156 -7.691 1.00 43.50 129 ASN A CA 1
ATOM 1042 C C . ASN A 1 129 ? 24.713 -0.069 -8.776 1.00 43.50 129 ASN A C 1
ATOM 1044 O O . ASN A 1 129 ? 25.606 -0.106 -9.616 1.00 43.50 129 ASN A O 1
ATOM 1048 N N . TYR A 1 130 ? 23.818 0.924 -8.758 1.00 45.50 130 TYR A N 1
ATOM 1049 C CA . TYR A 1 130 ? 23.865 2.022 -9.728 1.00 45.50 130 TYR A CA 1
ATOM 1050 C C . TYR A 1 130 ? 25.002 3.024 -9.452 1.00 45.50 130 TYR A C 1
ATOM 1052 O O . TYR A 1 130 ? 25.454 3.708 -10.368 1.00 45.50 130 TYR A O 1
ATOM 1060 N N . LYS A 1 131 ? 25.478 3.129 -8.202 1.00 40.34 131 LYS A N 1
ATOM 1061 C CA . LYS A 1 131 ? 26.575 4.046 -7.846 1.00 40.34 131 LYS A CA 1
ATOM 1062 C C . LYS A 1 131 ? 27.961 3.469 -8.132 1.00 40.34 131 LYS A C 1
ATOM 1064 O O . LYS A 1 131 ? 28.857 4.249 -8.437 1.00 40.34 131 LYS A O 1
ATOM 1069 N N . ASP A 1 132 ? 28.122 2.148 -8.110 1.00 38.47 132 ASP A N 1
ATOM 1070 C CA . ASP A 1 132 ? 29.418 1.512 -8.389 1.00 38.47 132 ASP A CA 1
ATOM 1071 C C . ASP A 1 132 ? 29.762 1.435 -9.885 1.00 38.47 132 ASP A C 1
ATOM 1073 O O . ASP A 1 132 ? 30.919 1.230 -10.237 1.00 38.47 132 ASP A O 1
ATOM 1077 N N . ASN A 1 133 ? 28.802 1.677 -10.784 1.00 37.94 133 ASN A N 1
ATOM 1078 C CA . ASN A 1 133 ? 29.034 1.568 -12.229 1.00 37.94 133 ASN A CA 1
ATOM 1079 C C . ASN A 1 133 ? 29.436 2.889 -12.919 1.00 37.94 133 ASN A C 1
ATOM 1081 O O . ASN A 1 133 ? 29.520 2.930 -14.143 1.00 37.94 133 ASN A O 1
ATOM 1085 N N . ASN A 1 134 ? 29.680 3.965 -12.157 1.00 39.53 134 ASN A N 1
ATOM 1086 C CA . ASN A 1 134 ? 29.997 5.298 -12.695 1.00 39.53 134 ASN A CA 1
ATOM 1087 C C . ASN A 1 134 ? 31.398 5.830 -12.331 1.00 39.53 134 ASN A C 1
ATOM 1089 O O . ASN A 1 134 ? 31.653 7.024 -12.475 1.00 39.53 134 ASN A O 1
ATOM 1093 N N . TYR A 1 135 ? 32.328 4.964 -11.918 1.00 44.78 135 TYR A N 1
ATOM 1094 C CA . TYR A 1 135 ? 33.732 5.337 -11.697 1.00 44.78 135 TYR A CA 1
ATOM 1095 C C . TYR A 1 135 ? 34.676 4.644 -12.683 1.00 44.78 135 TYR A C 1
ATOM 1097 O O . TYR A 1 135 ? 35.492 3.824 -12.285 1.00 44.78 135 TYR A O 1
ATOM 1105 N N . TYR A 1 136 ? 34.584 5.017 -13.961 1.00 42.72 136 TYR A N 1
ATOM 1106 C CA . TYR A 1 136 ? 35.707 4.944 -14.904 1.00 42.72 136 TYR A CA 1
ATOM 1107 C C . TYR A 1 136 ? 35.585 6.059 -15.951 1.00 42.72 136 TYR A C 1
ATOM 1109 O O . TYR A 1 136 ? 35.052 5.828 -17.034 1.00 42.72 136 TYR A O 1
ATOM 1117 N N . VAL A 1 137 ? 36.090 7.253 -15.615 1.00 37.38 137 VAL A N 1
ATOM 1118 C CA . VAL A 1 137 ? 36.782 8.175 -16.539 1.00 37.38 137 VAL A CA 1
ATOM 1119 C C . VAL A 1 137 ? 37.904 8.851 -15.762 1.00 37.38 137 VAL A C 1
ATOM 1121 O O . VAL A 1 137 ? 37.610 9.353 -14.654 1.00 37.38 137 VAL A O 1
#

Foldseek 3Di:
DDPQDLLNVLLVPFDPPQDLVNSVVSCVVVLVVLLVVLVVLLVPDDLVVSLVVLLVVLLVSLVSLLVSCVVPVPDPRSLVSSVSSLVSSLCSSLVSNCVSCPPVDDPVSSPRDPSSVVSVVSSVVVVVVVVVVPPDD

Nearest PDB structures (foldseek):
  4n9f-assembly12_w  TM=4.910E-01  e=3.930E+00  Homo sapiens
  4z91-assembly2_G  TM=3.519E-01  e=3.540E+00  Dickeya dadantii 3937
  6ssp-assembly1_C  TM=3.565E-01  e=5.104E+00  Dickeya chrysanthemi
  6ssp-assembly2_F  TM=3.483E-01  e=7.360E+00  Dickeya chrysanthemi
  6ssp-assembly2_J  TM=3.584E-01  e=7.755E+00  Dickeya chrysanthemi

Solvent-accessible surface area (backbone atoms only — not comparable to full-atom values): 7932 Å² total; per-residue (Å²): 133,85,86,75,48,75,68,55,48,56,37,67,72,46,48,76,87,56,52,72,68,57,55,51,59,64,42,43,68,55,50,56,52,47,51,56,49,52,58,51,42,59,75,77,44,57,72,70,58,34,52,52,51,53,50,47,52,54,25,53,53,22,42,52,53,36,56,51,47,71,77,48,80,82,48,69,39,44,52,55,42,46,52,53,52,52,55,50,50,50,49,52,55,43,50,50,50,45,70,75,48,46,89,77,58,55,76,75,74,62,50,76,40,71,36,42,54,48,39,51,51,58,62,50,56,56,60,54,62,64,62,71,75,72,80,85,131

Secondary structure (DSSP, 8-state):
-----HHHHHHHT--TT--HHHHHHHHHHHHHHHHHHHHHHHHHS-HHHHHHHHHHHHHHHHHHHHHHHHTTTT-HHHHHHHHHHHHHHHHHHHHHHHHHHGGG--HHHHSPPHHHHHHHHHHHHHHHHHHHTT---

Sequence (137 aa):
MQSTTKLKKIIQDSKETCVESDIQSRMQPLKDLLIKTVDHLHTVVEPNVFVLICRFFWDQMGQDVLHFLESKRENSSWYKSSRIAVSILDEIFASQMQQLLGNALQEKDLEPPRSIKEVRSMLCKDSVNYKDNNYYV

Mean predicted aligned error: 8.08 Å

pLDDT: mean 82.14, std 15.69, range [37.38, 95.94]

Organism: Acer saccharum (NCBI:txid4024)